Protein AF-A0A842HSE5-F1 (afdb_monomer_lite)

Organism: NCBI:txid2697024

Radius of gyration: 30.65 Å; chains: 1; bounding box: 33×28×119 Å

pLDDT: mean 85.4, std 16.94, range [44.62, 98.44]

Foldseek 3Di:
DDDDDPDPDPDDPPPPPPPDPPPDPDPPDQPLQALVSLVVVLVVLVVCCVVVVDPPVVSVVVNVVSVVSSVVNVVVVVVVVVVVVVVVVVVVD

Secondary structure (DSSP, 8-state):
------------------PPP----------TTSHHHHHHHHHHHHHHHHTTSS-HHHHHHHHHHHHHHHHHHHHHHHHHHHHHHHHHHHHH-

Sequence (93 aa):
MADKDTHETPQSPEWEVLGPEPTHPRRLRLPLSTALDVRRELARLYRSMRTGQTPPADGTKLAYVLNILRQTIETSDIEQRISALEVAQKAND

Structure (mmCIF, N/CA/C/O backbone):
data_AF-A0A842HSE5-F1
#
_entry.id   AF-A0A842HSE5-F1
#
loop_
_atom_site.group_PDB
_atom_site.id
_atom_site.type_symbol
_atom_site.label_atom_id
_atom_site.label_alt_id
_atom_site.label_comp_id
_atom_site.label_asym_id
_atom_site.label_entity_id
_atom_site.label_seq_id
_atom_site.pdbx_PDB_ins_code
_atom_site.Cartn_x
_atom_site.Cartn_y
_atom_site.Cartn_z
_atom_site.occupancy
_atom_site.B_iso_or_equiv
_atom_site.auth_seq_id
_atom_site.auth_comp_id
_atom_site.auth_asym_id
_atom_site.auth_atom_id
_atom_site.pdbx_PDB_model_num
ATOM 1 N N . MET A 1 1 ? -16.972 11.142 -86.516 1.00 44.62 1 MET A N 1
ATOM 2 C CA . MET A 1 1 ? -16.388 12.291 -85.795 1.00 44.62 1 MET A CA 1
ATOM 3 C C . MET A 1 1 ? -16.808 12.122 -84.341 1.00 44.62 1 MET A C 1
ATOM 5 O O . MET A 1 1 ? -18.004 12.010 -84.116 1.00 44.62 1 MET A O 1
ATOM 9 N N . ALA A 1 2 ? -15.840 11.920 -83.442 1.00 46.28 2 ALA A N 1
ATOM 10 C CA . ALA A 1 2 ? -15.997 11.512 -82.036 1.00 46.28 2 ALA A CA 1
ATOM 11 C C . ALA A 1 2 ? -16.885 12.487 -81.226 1.00 46.28 2 ALA A C 1
ATOM 13 O O . ALA A 1 2 ? -16.816 13.687 -81.466 1.00 46.28 2 ALA A O 1
ATOM 14 N N . ASP A 1 3 ? -17.862 12.022 -80.437 1.00 49.09 3 ASP A N 1
ATOM 15 C CA . ASP A 1 3 ? -17.746 11.446 -79.075 1.00 49.09 3 ASP A CA 1
ATOM 16 C C . ASP A 1 3 ? -17.138 12.435 -78.060 1.00 49.09 3 ASP A C 1
ATOM 18 O O . ASP A 1 3 ? -15.919 12.574 -77.985 1.00 49.09 3 ASP A O 1
ATOM 22 N N . LYS A 1 4 ? -17.978 13.121 -77.274 1.00 49.38 4 LYS A N 1
ATOM 23 C CA . LYS A 1 4 ? -18.337 12.746 -75.889 1.00 49.38 4 LYS A CA 1
ATOM 24 C C . LYS A 1 4 ? -18.745 13.962 -75.065 1.00 49.38 4 LYS A C 1
ATOM 26 O O . LYS A 1 4 ? -18.031 14.957 -74.996 1.00 49.38 4 LYS A O 1
ATOM 31 N N . ASP A 1 5 ? -19.890 13.801 -74.415 1.00 48.78 5 ASP A N 1
ATOM 32 C CA . ASP A 1 5 ? -20.436 14.652 -73.371 1.00 48.78 5 ASP A CA 1
ATOM 33 C C . ASP A 1 5 ? -19.383 15.048 -72.330 1.00 48.78 5 ASP A C 1
ATOM 35 O O . ASP A 1 5 ? -18.754 14.208 -71.678 1.00 48.78 5 ASP A O 1
ATOM 39 N N . THR A 1 6 ? -19.212 16.357 -72.163 1.00 57.03 6 THR A N 1
ATOM 40 C CA . THR A 1 6 ? -18.413 16.953 -71.096 1.00 57.03 6 THR A CA 1
ATOM 41 C C . THR A 1 6 ? -19.169 16.800 -69.779 1.00 57.03 6 THR A C 1
ATOM 43 O O . THR A 1 6 ? -19.988 17.640 -69.413 1.00 57.03 6 THR A O 1
ATOM 46 N N . HIS A 1 7 ? -18.912 15.713 -69.055 1.00 48.56 7 HIS A N 1
ATOM 47 C CA . HIS A 1 7 ? -19.297 15.607 -67.652 1.00 48.56 7 HIS A CA 1
ATOM 48 C C . HIS A 1 7 ? -18.261 16.341 -66.794 1.00 48.56 7 HIS A C 1
ATOM 50 O O . HIS A 1 7 ? -17.189 15.816 -66.497 1.00 48.56 7 HIS A O 1
ATOM 56 N N . GLU A 1 8 ? -18.579 17.572 -66.402 1.00 59.00 8 GLU A N 1
ATOM 57 C CA . GLU A 1 8 ? -17.847 18.285 -65.359 1.00 59.00 8 GLU A CA 1
ATOM 58 C C . GLU A 1 8 ? -18.268 17.708 -64.001 1.00 59.00 8 GLU A C 1
ATOM 60 O O . GLU A 1 8 ? -19.387 17.899 -63.524 1.00 59.00 8 GLU A O 1
ATOM 65 N N . THR A 1 9 ? -17.390 16.897 -63.416 1.00 57.59 9 THR A N 1
ATOM 66 C CA . THR A 1 9 ? -17.605 16.302 -62.093 1.00 57.59 9 THR A CA 1
ATOM 67 C C . THR A 1 9 ? -17.514 17.407 -61.033 1.00 57.59 9 THR A C 1
ATOM 69 O O . THR A 1 9 ? -16.482 18.081 -60.987 1.00 57.59 9 THR A O 1
ATOM 72 N N . PRO A 1 10 ? -18.508 17.598 -60.145 1.00 56.47 10 PRO A N 1
ATOM 73 C CA . PRO A 1 10 ? -18.345 18.498 -59.011 1.00 56.47 10 PRO A CA 1
ATOM 74 C C . PRO A 1 10 ? -17.253 17.926 -58.106 1.00 56.47 10 PRO A C 1
ATOM 76 O O . PRO A 1 10 ? -17.348 16.773 -57.680 1.00 56.47 10 PRO A O 1
ATOM 79 N N . GLN A 1 11 ? -16.204 18.704 -57.833 1.00 63.47 11 GLN A N 1
ATOM 80 C CA . GLN A 1 11 ? -15.196 18.325 -56.847 1.00 63.47 11 GLN A CA 1
ATOM 81 C C . GLN A 1 11 ? -15.900 18.145 -55.499 1.00 63.47 11 GLN A C 1
ATOM 83 O O . GLN A 1 11 ? -16.427 19.104 -54.936 1.00 63.47 11 GLN A O 1
ATOM 88 N N . SER A 1 12 ? -15.966 16.900 -55.019 1.00 60.31 12 SER A N 1
ATOM 89 C CA . SER A 1 12 ? -16.499 16.595 -53.694 1.00 60.31 12 SER A CA 1
ATOM 90 C C . SER A 1 12 ? -15.795 17.467 -52.656 1.00 60.31 12 SER A C 1
ATOM 92 O O . SER A 1 12 ? -14.564 17.564 -52.705 1.00 60.31 12 SER A O 1
ATOM 94 N N . PRO A 1 13 ? -16.534 18.087 -51.722 1.00 60.44 13 PRO A N 1
ATOM 95 C CA . PRO A 1 13 ? -15.917 18.903 -50.699 1.00 60.44 13 PRO A CA 1
ATOM 96 C C . PRO A 1 13 ? -15.002 18.021 -49.855 1.00 60.44 13 PRO A C 1
ATOM 98 O O . PRO A 1 13 ? -15.356 16.907 -49.461 1.00 60.44 13 PRO A O 1
ATOM 101 N N . GLU A 1 14 ? -13.807 18.55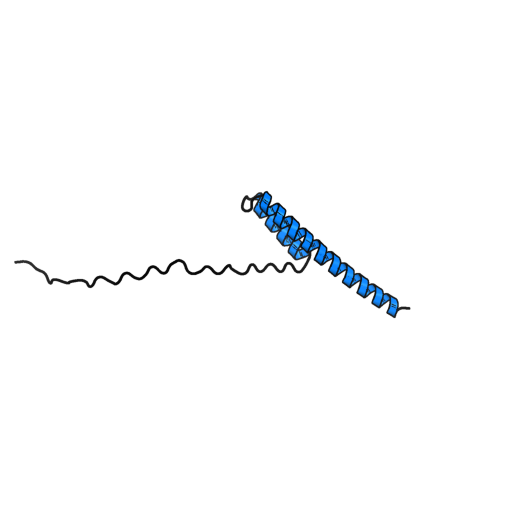1 -49.651 1.00 60.69 14 GLU A N 1
ATOM 102 C CA . GLU A 1 14 ? -12.770 18.120 -48.728 1.00 60.69 14 GLU A CA 1
ATOM 103 C C . GLU A 1 14 ? -13.430 17.780 -47.383 1.00 60.69 14 GLU A C 1
ATOM 105 O O . GLU A 1 14 ? -13.794 18.667 -46.614 1.00 60.69 14 GLU A O 1
ATOM 110 N N . TRP A 1 15 ? -13.727 16.500 -47.142 1.00 65.56 15 TRP A N 1
ATOM 111 C CA . TRP A 1 15 ? -14.386 16.070 -45.913 1.00 65.56 15 TRP A CA 1
ATOM 112 C C . TRP A 1 15 ? -13.402 16.292 -44.768 1.00 65.56 15 TRP A C 1
ATOM 114 O O . TRP A 1 15 ? -12.465 15.531 -44.564 1.00 65.56 15 TRP A O 1
ATOM 124 N N . GLU A 1 16 ? -13.598 17.405 -44.075 1.00 66.00 16 GLU A N 1
ATOM 125 C CA . GLU A 1 16 ? -12.820 17.889 -42.948 1.00 66.00 16 GLU A CA 1
ATOM 126 C C . GLU A 1 16 ? -12.294 16.735 -42.090 1.00 66.00 16 GLU A C 1
ATOM 128 O O . GLU A 1 16 ? -13.056 15.959 -41.506 1.00 66.00 16 GLU A O 1
ATOM 133 N N . VAL A 1 17 ? -10.966 16.586 -42.090 1.00 69.69 17 VAL A N 1
ATOM 134 C CA . VAL A 1 17 ? -10.263 15.569 -41.314 1.00 69.69 17 VAL A CA 1
ATOM 135 C C . VAL A 1 17 ? -10.540 15.879 -39.849 1.00 69.69 17 VAL A C 1
ATOM 137 O O . VAL A 1 17 ? -9.867 16.712 -39.244 1.00 69.69 17 VAL A O 1
ATOM 140 N N . LEU A 1 18 ? -11.564 15.235 -39.285 1.00 70.62 18 LEU A N 1
ATOM 141 C CA . LEU A 1 18 ? -11.830 15.261 -37.856 1.00 70.62 18 LEU A CA 1
ATOM 142 C C . LEU A 1 18 ? -10.545 14.791 -37.170 1.00 70.62 18 LEU A C 1
ATOM 144 O O . LEU A 1 18 ? -10.144 13.631 -37.300 1.00 70.62 18 LEU A O 1
ATOM 148 N N . GLY A 1 19 ? -9.860 15.726 -36.505 1.00 71.38 19 GLY A N 1
ATOM 149 C CA . GLY A 1 19 ? -8.687 15.429 -35.690 1.00 71.38 19 GLY A CA 1
ATOM 150 C C . GLY A 1 19 ? -8.999 14.297 -34.706 1.00 71.38 19 GLY A C 1
ATOM 151 O O . GLY A 1 19 ? -10.173 14.058 -34.411 1.00 71.38 19 GLY A O 1
ATOM 152 N N . PRO A 1 20 ? -7.978 13.574 -34.209 1.00 75.31 20 PRO A N 1
ATOM 153 C CA . PRO A 1 20 ? -8.204 12.410 -33.359 1.00 75.31 20 PRO A CA 1
ATOM 154 C C . PRO A 1 20 ? -9.167 12.778 -32.230 1.00 75.31 20 PRO A C 1
ATOM 156 O O . PRO A 1 20 ? -8.937 13.768 -31.529 1.00 75.31 20 PRO A O 1
ATOM 159 N N . GLU A 1 21 ? -10.252 12.010 -32.084 1.00 72.06 21 GLU A N 1
ATOM 160 C CA . GLU 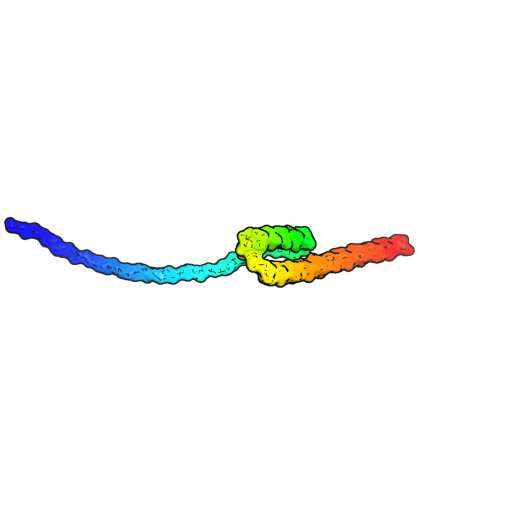A 1 21 ? -11.230 12.270 -31.032 1.00 72.06 21 GLU A CA 1
ATOM 161 C C . GLU A 1 21 ? -10.509 12.388 -29.684 1.00 72.06 21 GLU A C 1
ATOM 163 O O . GLU A 1 21 ? -9.585 11.602 -29.411 1.00 72.06 21 GLU A O 1
ATOM 168 N N . PRO A 1 22 ? -10.903 13.356 -28.831 1.00 70.38 22 PRO A N 1
ATOM 169 C CA . PRO A 1 22 ? -10.306 13.519 -27.519 1.00 70.38 22 PRO A CA 1
ATOM 170 C C . PRO A 1 22 ? -10.417 12.190 -26.778 1.00 70.38 22 PRO A C 1
ATOM 172 O O . PRO A 1 22 ? -11.491 11.765 -26.353 1.00 70.38 22 PRO A O 1
ATOM 175 N N . THR A 1 23 ? -9.285 11.499 -26.650 1.00 69.00 23 THR A N 1
ATOM 176 C CA . THR A 1 23 ? -9.247 10.200 -25.992 1.00 69.00 23 THR A CA 1
ATOM 177 C C . THR A 1 23 ? -9.386 10.469 -24.505 1.00 69.00 23 THR A C 1
ATOM 179 O O . THR A 1 23 ? -8.406 10.744 -23.812 1.00 69.00 23 THR A O 1
ATOM 182 N N . HIS A 1 24 ? -10.620 10.457 -24.004 1.00 70.00 24 HIS A N 1
ATOM 183 C CA . HIS A 1 24 ? -10.854 10.588 -22.576 1.00 70.00 24 HIS A CA 1
ATOM 184 C C . HIS A 1 24 ? -10.091 9.466 -21.865 1.00 70.00 24 HIS A C 1
ATOM 186 O O . HIS A 1 24 ? -10.278 8.292 -22.213 1.00 70.00 24 HIS A O 1
ATOM 192 N N . PRO A 1 25 ? -9.222 9.785 -20.886 1.00 67.25 25 PRO A N 1
ATOM 193 C CA . PRO A 1 25 ? -8.464 8.763 -20.192 1.00 67.25 25 PRO A CA 1
ATOM 194 C C . PRO A 1 25 ? -9.457 7.807 -19.542 1.00 67.25 25 PRO A C 1
ATOM 196 O O . PRO A 1 25 ? -10.276 8.189 -18.700 1.00 67.25 25 PRO A O 1
ATOM 199 N N . ARG A 1 26 ? -9.418 6.550 -19.988 1.00 66.75 26 ARG A N 1
ATOM 200 C CA . ARG A 1 26 ? -10.302 5.498 -19.497 1.00 66.75 26 ARG A CA 1
ATOM 201 C C . ARG A 1 26 ? -10.078 5.405 -17.987 1.00 66.75 26 ARG A C 1
ATOM 203 O O . ARG A 1 26 ? -8.965 5.111 -17.559 1.00 66.75 26 ARG A O 1
ATOM 210 N N . ARG A 1 27 ? -11.103 5.715 -17.176 1.00 70.12 27 ARG A N 1
ATOM 211 C CA . ARG A 1 27 ? -10.977 5.716 -15.708 1.00 70.12 27 ARG A CA 1
ATOM 212 C C . ARG A 1 27 ? -10.453 4.357 -15.259 1.00 70.12 27 ARG A C 1
ATOM 214 O O . ARG A 1 27 ? -11.151 3.349 -15.379 1.00 70.12 27 ARG A O 1
ATOM 221 N N . LEU A 1 28 ? -9.225 4.342 -14.756 1.00 67.38 28 LEU A N 1
ATOM 222 C CA . LEU A 1 28 ? -8.583 3.132 -14.279 1.00 67.38 28 LEU A CA 1
ATOM 223 C C . LEU A 1 28 ? -9.268 2.733 -12.964 1.00 67.38 28 LEU A C 1
ATOM 225 O O . LEU A 1 28 ? -9.031 3.324 -11.913 1.00 67.38 28 LEU A O 1
ATOM 229 N N . ARG A 1 29 ? -10.206 1.785 -13.033 1.00 71.88 29 ARG A N 1
ATOM 230 C CA . ARG A 1 29 ? -10.902 1.264 -11.852 1.00 71.88 29 ARG A CA 1
ATOM 231 C C 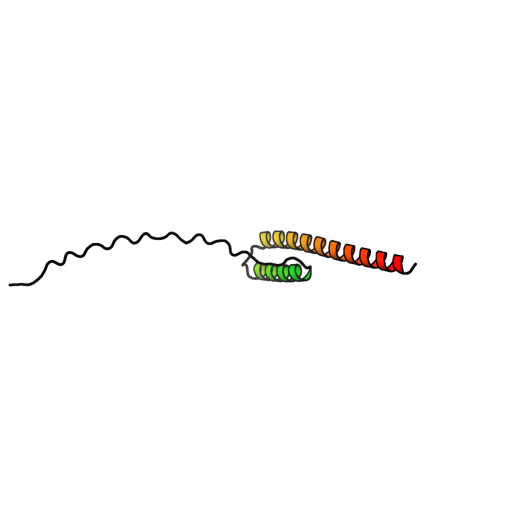. ARG A 1 29 ? -10.022 0.227 -11.167 1.00 71.88 29 ARG A C 1
ATOM 233 O O . ARG A 1 29 ? -10.143 -0.964 -11.437 1.00 71.88 29 ARG A O 1
ATOM 240 N N . LEU A 1 30 ? -9.146 0.692 -10.284 1.00 77.62 30 LEU A N 1
ATOM 241 C CA . LEU A 1 30 ? -8.492 -0.164 -9.302 1.00 77.62 30 LEU A CA 1
ATOM 242 C C . LEU A 1 30 ? -9.116 0.134 -7.947 1.00 77.62 30 LEU A C 1
ATOM 244 O O . LEU A 1 30 ? -8.823 1.184 -7.375 1.00 77.62 30 LEU A O 1
ATOM 248 N N . PRO A 1 31 ? -9.999 -0.738 -7.439 1.00 77.12 31 PRO A N 1
ATOM 249 C CA . PRO A 1 31 ? -10.502 -0.596 -6.086 1.00 77.12 31 PRO A CA 1
ATOM 250 C C . PRO A 1 31 ? -9.344 -0.913 -5.135 1.00 77.12 31 PRO A C 1
ATOM 252 O O . PRO A 1 31 ? -9.171 -2.047 -4.725 1.00 77.12 31 PRO A O 1
ATOM 255 N N . LEU A 1 32 ? -8.484 0.062 -4.834 1.00 93.69 32 LEU A N 1
ATOM 256 C CA . LEU A 1 32 ? -7.379 -0.069 -3.875 1.00 93.69 32 LEU A CA 1
ATOM 257 C C . LEU A 1 32 ? -7.901 0.062 -2.433 1.00 93.69 32 LEU A C 1
ATOM 259 O O . LEU A 1 32 ? -7.349 0.798 -1.623 1.00 93.69 32 LEU A O 1
ATOM 263 N N . SER A 1 33 ? -9.021 -0.603 -2.147 1.00 94.81 33 SER A N 1
ATOM 264 C CA . SER A 1 33 ? -9.765 -0.501 -0.889 1.00 94.81 33 SER A CA 1
ATOM 265 C C . SER A 1 33 ? -9.290 -1.484 0.171 1.00 94.81 33 SER A C 1
ATOM 267 O O . SER A 1 33 ? -9.522 -1.258 1.350 1.00 94.81 33 SER A O 1
ATOM 269 N N . THR A 1 34 ? -8.653 -2.585 -0.233 1.00 96.75 34 THR A N 1
ATOM 270 C CA . THR A 1 34 ? -8.183 -3.625 0.688 1.00 96.75 34 THR A CA 1
ATOM 271 C C . THR A 1 34 ? -6.700 -3.913 0.487 1.00 96.75 34 THR A C 1
ATOM 273 O O . THR A 1 34 ? -6.158 -3.734 -0.609 1.00 96.75 34 THR A O 1
ATOM 276 N N . ALA A 1 35 ? -6.039 -4.457 1.513 1.00 97.00 35 ALA A N 1
ATOM 277 C CA . ALA A 1 35 ? -4.657 -4.926 1.394 1.00 97.00 35 ALA A CA 1
ATOM 278 C C . ALA A 1 35 ? -4.502 -5.999 0.292 1.00 97.00 35 ALA A C 1
ATOM 280 O O . ALA A 1 35 ? -3.469 -6.072 -0.380 1.00 97.00 35 ALA A O 1
ATOM 281 N N . LEU A 1 36 ? -5.546 -6.803 0.047 1.00 96.19 36 LEU A N 1
ATOM 282 C CA . LEU A 1 36 ? -5.584 -7.785 -1.038 1.00 96.19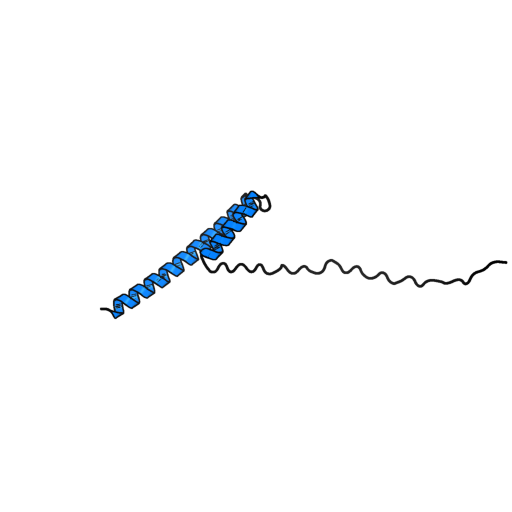 36 LEU A CA 1
ATOM 283 C C . LEU A 1 36 ? -5.546 -7.119 -2.419 1.00 96.19 36 LEU A C 1
ATOM 285 O O . LEU A 1 36 ? -4.860 -7.616 -3.319 1.00 96.19 36 LEU A O 1
ATOM 289 N N . ASP A 1 37 ? -6.259 -6.011 -2.594 1.00 96.69 37 ASP A N 1
ATOM 290 C CA . ASP A 1 37 ? -6.269 -5.273 -3.854 1.00 96.69 37 ASP A CA 1
ATOM 291 C C . ASP A 1 37 ? -4.929 -4.588 -4.108 1.00 96.69 37 ASP A C 1
ATOM 293 O O . ASP A 1 37 ? -4.374 -4.712 -5.201 1.00 96.69 37 ASP A O 1
ATOM 297 N N . VAL A 1 38 ? -4.337 -3.987 -3.072 1.00 97.50 38 VAL A N 1
ATOM 298 C CA . VAL A 1 38 ? -2.980 -3.431 -3.151 1.00 97.50 38 VAL A CA 1
ATOM 299 C C . VAL A 1 38 ? -1.957 -4.516 -3.497 1.00 97.50 38 VAL A C 1
ATOM 301 O O . VAL A 1 38 ? -1.110 -4.317 -4.3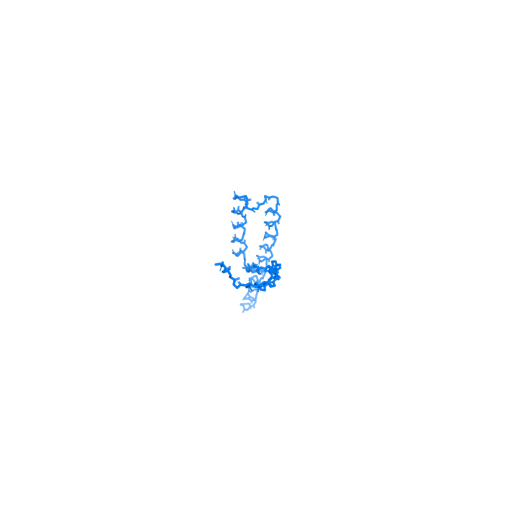67 1.00 97.50 38 VAL A O 1
ATOM 304 N N . ARG A 1 39 ? -2.062 -5.709 -2.894 1.00 96.62 39 ARG A N 1
ATOM 305 C CA . ARG A 1 39 ? -1.201 -6.857 -3.224 1.00 96.62 39 ARG A CA 1
ATOM 306 C C . ARG A 1 39 ? -1.316 -7.255 -4.695 1.00 96.62 39 ARG A C 1
ATOM 308 O O . ARG A 1 39 ? -0.304 -7.534 -5.339 1.00 96.62 39 ARG A O 1
ATOM 315 N N . ARG A 1 40 ? -2.540 -7.321 -5.232 1.00 96.75 40 ARG A N 1
ATOM 316 C CA . ARG A 1 40 ? -2.770 -7.633 -6.653 1.00 96.75 40 ARG A CA 1
ATOM 317 C C . ARG A 1 40 ? -2.101 -6.597 -7.543 1.00 96.75 40 ARG A C 1
ATOM 319 O O . ARG A 1 40 ? -1.486 -6.981 -8.535 1.00 96.75 40 ARG A O 1
ATOM 326 N N . GLU A 1 41 ? -2.190 -5.325 -7.175 1.00 96.81 41 GLU A N 1
ATOM 327 C CA . GLU A 1 41 ? -1.588 -4.256 -7.960 1.00 96.81 41 GLU A CA 1
ATOM 328 C C . GLU A 1 41 ? -0.063 -4.253 -7.899 1.00 96.81 41 GLU A C 1
ATOM 330 O O . GLU A 1 41 ? 0.585 -4.186 -8.940 1.00 96.81 41 GLU A O 1
ATOM 335 N N . LEU A 1 42 ? 0.529 -4.475 -6.724 1.00 97.50 42 LEU A N 1
ATOM 336 C CA . LEU A 1 42 ? 1.973 -4.686 -6.591 1.00 97.50 42 LEU A CA 1
ATOM 337 C C . LEU A 1 42 ? 2.465 -5.846 -7.470 1.00 97.50 42 LEU A C 1
ATOM 339 O O . LEU A 1 42 ? 3.500 -5.733 -8.126 1.00 97.50 42 LEU A O 1
ATOM 343 N N . ALA A 1 43 ? 1.712 -6.949 -7.545 1.00 97.75 43 ALA A N 1
ATOM 344 C CA . ALA A 1 43 ? 2.057 -8.071 -8.415 1.00 97.75 43 ALA A CA 1
ATOM 345 C C . ALA A 1 43 ? 1.964 -7.716 -9.911 1.00 97.75 43 ALA A C 1
ATOM 347 O O . ALA A 1 43 ? 2.793 -8.180 -10.699 1.00 97.75 43 ALA A O 1
ATOM 348 N N . ARG A 1 44 ? 0.977 -6.905 -10.324 1.00 96.56 44 ARG A N 1
ATOM 349 C CA . ARG A 1 44 ? 0.893 -6.396 -11.706 1.00 96.56 44 ARG A CA 1
ATOM 350 C C . ARG A 1 44 ? 2.077 -5.489 -12.023 1.00 96.56 44 ARG A C 1
ATOM 352 O O . ARG A 1 44 ? 2.741 -5.711 -13.032 1.00 96.56 44 ARG A O 1
ATOM 359 N N . LEU A 1 45 ? 2.379 -4.544 -11.136 1.00 97.19 45 LEU A N 1
ATOM 360 C CA . LEU A 1 45 ? 3.492 -3.612 -11.276 1.00 97.19 45 LEU A CA 1
ATOM 361 C C . LEU A 1 45 ? 4.833 -4.343 -11.390 1.00 97.19 45 LEU A C 1
ATOM 363 O O . LEU A 1 45 ? 5.606 -4.065 -12.302 1.00 97.19 45 LEU A O 1
ATOM 367 N N . TYR A 1 46 ? 5.073 -5.341 -10.537 1.00 97.56 46 TYR A N 1
ATOM 368 C CA . TYR A 1 46 ? 6.276 -6.170 -10.604 1.00 97.56 46 TYR A CA 1
ATOM 369 C C . TYR A 1 46 ? 6.443 -6.842 -11.975 1.00 97.56 46 TYR A C 1
ATOM 371 O O . TYR A 1 46 ? 7.520 -6.792 -12.571 1.00 97.56 46 TYR A O 1
ATOM 379 N N . ARG A 1 47 ? 5.373 -7.441 -12.515 1.00 98.00 47 ARG A N 1
ATOM 380 C CA . ARG A 1 47 ? 5.407 -8.057 -13.853 1.00 98.00 47 ARG A CA 1
ATOM 381 C C . ARG A 1 47 ? 5.633 -7.017 -14.952 1.00 98.00 47 ARG A C 1
ATOM 383 O O . ARG A 1 47 ? 6.406 -7.280 -15.871 1.00 98.00 47 ARG A O 1
ATOM 390 N N . SER A 1 48 ? 5.016 -5.841 -14.839 1.00 97.56 48 SER A N 1
ATOM 391 C CA . SER A 1 48 ? 5.216 -4.719 -15.768 1.00 97.56 48 SER A CA 1
ATOM 392 C C . SER A 1 48 ? 6.681 -4.267 -15.798 1.00 97.56 48 SER A C 1
ATOM 394 O O . SER A 1 48 ? 7.285 -4.139 -16.860 1.00 97.56 48 SER A O 1
ATOM 396 N N . MET A 1 49 ? 7.307 -4.133 -14.626 1.00 98.00 49 MET A N 1
ATOM 397 C CA . MET A 1 49 ? 8.733 -3.812 -14.516 1.00 98.00 49 MET A CA 1
ATOM 398 C C . MET A 1 49 ? 9.612 -4.924 -15.095 1.00 98.00 49 MET A C 1
ATOM 400 O O . MET A 1 49 ? 10.568 -4.651 -15.817 1.00 98.00 49 MET A O 1
ATOM 404 N N . ARG A 1 50 ? 9.286 -6.195 -14.820 1.00 97.75 50 ARG A N 1
ATOM 405 C CA . ARG A 1 50 ? 10.078 -7.342 -15.290 1.00 97.75 50 ARG A CA 1
ATOM 406 C C . ARG A 1 50 ? 10.020 -7.533 -16.806 1.00 97.75 50 ARG A C 1
ATOM 408 O O . ARG A 1 50 ? 10.981 -8.031 -17.383 1.00 97.75 50 ARG A O 1
ATOM 415 N N . THR A 1 51 ? 8.912 -7.147 -17.429 1.00 97.81 51 THR A N 1
ATOM 416 C CA . THR A 1 51 ? 8.715 -7.198 -18.887 1.00 97.81 51 THR A CA 1
ATOM 417 C C . THR A 1 51 ? 9.192 -5.933 -19.604 1.00 97.81 51 THR A C 1
ATOM 419 O O . THR A 1 51 ? 9.121 -5.872 -20.826 1.00 97.81 51 THR A O 1
ATOM 422 N N . GLY A 1 52 ? 9.690 -4.930 -18.869 1.00 97.00 52 GLY A N 1
ATOM 423 C CA . GLY A 1 52 ? 10.170 -3.667 -19.435 1.00 97.00 52 GLY A CA 1
ATOM 424 C C . GLY A 1 52 ? 9.062 -2.687 -19.836 1.00 97.00 52 GLY A C 1
ATOM 425 O O . GLY A 1 52 ? 9.364 -1.627 -20.371 1.00 97.00 52 GLY A O 1
ATOM 426 N N . GLN A 1 53 ? 7.793 -2.998 -19.549 1.00 97.12 53 GLN A N 1
ATOM 427 C CA . GLN A 1 53 ? 6.657 -2.098 -19.789 1.00 97.12 53 GLN A CA 1
ATOM 428 C C . GLN A 1 53 ? 6.676 -0.871 -18.867 1.00 97.12 53 GLN A C 1
ATOM 430 O O . GLN A 1 53 ? 6.119 0.172 -19.203 1.00 97.12 53 GLN A O 1
ATOM 435 N N . THR A 1 54 ? 7.315 -0.977 -17.699 1.00 97.00 54 THR A N 1
ATOM 436 C CA . THR A 1 54 ? 7.505 0.141 -16.768 1.00 97.00 54 THR A CA 1
ATOM 437 C C . THR A 1 54 ? 8.979 0.261 -16.384 1.00 97.00 54 THR A C 1
ATOM 439 O O . THR A 1 54 ? 9.561 -0.730 -15.934 1.00 97.00 54 THR A O 1
ATOM 442 N N . PRO A 1 55 ? 9.590 1.456 -16.493 1.00 97.75 55 PRO A N 1
ATOM 443 C CA . PRO A 1 55 ? 10.951 1.680 -16.023 1.00 97.75 55 PRO A CA 1
ATOM 444 C C . PRO A 1 55 ? 11.093 1.339 -14.530 1.00 97.75 55 PRO A C 1
ATOM 446 O O . PRO A 1 55 ? 10.241 1.744 -13.733 1.00 97.75 55 PRO A O 1
ATOM 449 N N . PRO A 1 56 ? 12.173 0.659 -14.100 1.00 96.00 56 PRO A N 1
ATOM 450 C CA . PRO A 1 56 ? 12.346 0.289 -12.696 1.00 96.00 56 PRO A CA 1
ATOM 451 C C . PRO A 1 56 ? 12.309 1.479 -11.726 1.00 96.00 56 PRO A C 1
ATOM 453 O O . PRO A 1 56 ? 11.764 1.369 -10.628 1.00 96.00 56 PRO A O 1
ATOM 456 N N . ALA A 1 57 ? 12.847 2.629 -12.141 1.00 96.88 57 ALA A N 1
ATOM 457 C CA . ALA A 1 57 ? 12.848 3.850 -11.340 1.00 96.88 57 ALA A CA 1
ATOM 458 C C . ALA A 1 57 ? 11.426 4.353 -11.042 1.00 96.88 57 ALA A C 1
ATOM 460 O O . ALA A 1 57 ? 11.122 4.704 -9.903 1.00 96.88 57 ALA A O 1
ATOM 461 N N . ASP A 1 58 ? 10.537 4.341 -12.035 1.00 97.50 58 ASP A N 1
ATOM 462 C CA . ASP A 1 58 ? 9.150 4.778 -11.859 1.00 97.50 58 ASP A CA 1
ATOM 463 C C . ASP A 1 58 ? 8.316 3.718 -11.147 1.00 97.50 58 ASP A C 1
ATOM 465 O O . ASP A 1 58 ? 7.547 4.036 -10.239 1.00 97.50 58 ASP A O 1
ATOM 469 N N . GLY A 1 59 ? 8.543 2.443 -11.469 1.00 97.81 59 GLY A N 1
ATOM 470 C CA . GLY A 1 59 ? 7.897 1.334 -10.779 1.00 97.81 59 GLY A CA 1
ATOM 471 C C . GLY A 1 59 ? 8.207 1.312 -9.281 1.00 97.81 59 GLY A C 1
ATOM 472 O O . GLY A 1 59 ? 7.319 1.073 -8.471 1.00 97.81 59 GLY A O 1
ATOM 473 N N . THR A 1 60 ? 9.429 1.661 -8.880 1.00 97.69 60 THR A N 1
ATOM 474 C CA . THR A 1 60 ? 9.800 1.722 -7.457 1.00 97.69 60 THR A CA 1
ATOM 475 C C . THR A 1 60 ? 9.053 2.840 -6.720 1.00 97.69 60 THR A C 1
ATOM 477 O O . THR A 1 60 ? 8.572 2.625 -5.608 1.00 97.69 60 THR A O 1
ATOM 480 N N . LYS A 1 61 ? 8.875 4.013 -7.347 1.00 98.25 61 LYS A N 1
ATOM 481 C CA . LYS A 1 61 ? 8.078 5.119 -6.780 1.00 98.25 61 LYS A CA 1
ATOM 482 C C . LYS A 1 61 ? 6.615 4.710 -6.596 1.00 98.25 61 LYS A C 1
ATOM 484 O O . LYS A 1 61 ? 6.031 4.961 -5.546 1.00 98.25 61 LYS A O 1
ATOM 489 N N . LEU A 1 62 ? 6.036 4.039 -7.592 1.00 97.62 62 LEU A N 1
ATOM 490 C CA . LEU A 1 62 ? 4.664 3.532 -7.515 1.00 97.62 62 LEU A CA 1
ATOM 491 C C . LEU A 1 62 ? 4.514 2.462 -6.428 1.00 97.62 62 LEU A C 1
ATOM 493 O O . LEU A 1 62 ? 3.565 2.508 -5.647 1.00 97.62 62 LEU A O 1
ATOM 497 N N . ALA A 1 63 ? 5.470 1.537 -6.326 1.00 97.94 63 ALA A N 1
ATOM 498 C CA . ALA A 1 63 ? 5.477 0.513 -5.286 1.00 97.94 63 ALA A CA 1
ATOM 499 C C . ALA A 1 63 ? 5.544 1.127 -3.880 1.00 97.94 63 ALA A C 1
ATOM 501 O O . ALA A 1 63 ? 4.867 0.648 -2.973 1.00 97.94 63 ALA A O 1
ATOM 502 N N . TYR A 1 64 ? 6.304 2.212 -3.704 1.00 98.44 64 TYR A N 1
ATOM 503 C CA . TYR A 1 64 ? 6.352 2.949 -2.443 1.00 98.44 64 TYR A CA 1
ATOM 504 C C . TYR A 1 64 ? 4.987 3.538 -2.061 1.00 98.44 64 TYR A C 1
ATOM 506 O O . TYR A 1 64 ? 4.526 3.331 -0.939 1.00 98.44 64 TYR A O 1
ATOM 514 N N . VAL A 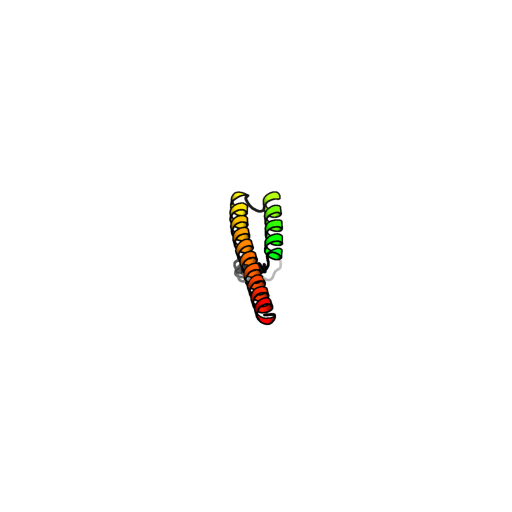1 65 ? 4.297 4.195 -2.999 1.00 97.81 65 VAL A N 1
ATOM 515 C CA . VAL A 1 65 ? 2.947 4.738 -2.761 1.00 97.81 65 VAL A CA 1
ATOM 516 C C . VAL A 1 65 ? 1.955 3.623 -2.419 1.00 97.81 65 VAL A C 1
ATOM 518 O O . VAL A 1 65 ? 1.205 3.741 -1.451 1.00 97.81 65 VAL A O 1
ATOM 521 N N . LEU A 1 66 ? 1.985 2.510 -3.159 1.00 97.69 66 LEU A N 1
ATOM 522 C CA . LEU A 1 66 ? 1.160 1.334 -2.861 1.00 97.69 66 LEU A CA 1
ATOM 523 C C . LEU A 1 66 ? 1.463 0.770 -1.467 1.00 97.69 66 LEU A C 1
ATOM 525 O O . LEU A 1 66 ? 0.548 0.376 -0.751 1.00 97.69 66 LEU A O 1
ATOM 529 N N . ASN A 1 67 ? 2.729 0.761 -1.049 1.00 98.12 67 ASN A N 1
ATOM 530 C CA . ASN A 1 67 ? 3.113 0.293 0.277 1.00 98.12 67 ASN A CA 1
ATOM 531 C C . ASN A 1 67 ? 2.609 1.212 1.401 1.00 98.12 67 ASN A C 1
ATOM 533 O O . ASN A 1 67 ? 2.170 0.703 2.430 1.00 98.12 67 ASN A O 1
ATOM 537 N N . ILE A 1 68 ? 2.625 2.537 1.213 1.00 98.38 68 ILE A N 1
ATOM 538 C CA . ILE A 1 68 ? 1.996 3.475 2.160 1.00 98.38 68 ILE A CA 1
ATOM 539 C C . ILE A 1 68 ? 0.500 3.180 2.261 1.00 98.38 68 ILE A C 1
ATOM 541 O O . ILE A 1 68 ? -0.024 3.030 3.360 1.00 98.38 68 ILE A O 1
ATOM 545 N N . LEU A 1 69 ? -0.176 3.029 1.120 1.00 98.00 69 LEU A N 1
ATOM 546 C CA . LEU A 1 69 ? -1.608 2.750 1.100 1.00 98.00 69 LEU A CA 1
ATOM 547 C C . LEU A 1 69 ? -1.946 1.438 1.820 1.00 98.00 69 LEU A C 1
ATOM 549 O O . LEU A 1 69 ? -2.887 1.395 2.609 1.00 98.00 69 LEU A O 1
ATOM 553 N N . ARG A 1 70 ? -1.147 0.385 1.604 1.00 98.06 70 ARG A N 1
ATOM 554 C CA . ARG A 1 70 ? -1.271 -0.875 2.346 1.00 98.06 70 ARG A CA 1
ATOM 555 C C . ARG A 1 70 ? -1.180 -0.646 3.854 1.00 98.06 70 ARG A C 1
ATOM 557 O O . ARG A 1 70 ? -2.021 -1.167 4.574 1.00 98.06 70 ARG A O 1
ATOM 564 N N . GLN A 1 71 ? -0.187 0.114 4.317 1.00 98.25 71 GLN A N 1
ATOM 565 C CA . GLN A 1 71 ? -0.013 0.396 5.745 1.00 98.25 71 GLN A CA 1
ATOM 566 C C . GLN A 1 71 ? -1.219 1.142 6.318 1.00 98.25 71 GLN A C 1
ATOM 568 O O . GLN A 1 71 ? -1.717 0.756 7.364 1.00 98.25 71 GLN A O 1
ATOM 573 N N . THR A 1 72 ? -1.736 2.159 5.624 1.00 98.31 72 THR A N 1
ATOM 574 C CA . THR A 1 72 ? -2.921 2.900 6.081 1.00 98.31 72 THR A CA 1
ATOM 575 C C . THR A 1 72 ? -4.153 2.001 6.206 1.00 98.31 72 THR A C 1
ATOM 577 O O . THR A 1 72 ? -4.867 2.092 7.202 1.00 98.31 72 THR A O 1
ATOM 580 N N . ILE A 1 73 ? -4.385 1.120 5.227 1.00 97.94 73 ILE A N 1
ATOM 581 C CA . ILE A 1 73 ? -5.491 0.152 5.268 1.00 97.94 73 ILE A CA 1
ATOM 582 C C . ILE A 1 73 ? -5.318 -0.798 6.456 1.00 97.94 73 ILE A C 1
ATOM 584 O O . ILE A 1 73 ? -6.231 -0.949 7.258 1.00 97.94 73 ILE A O 1
ATOM 588 N N . GLU A 1 74 ? -4.136 -1.402 6.598 1.00 98.06 74 GLU A N 1
ATOM 589 C CA . GLU A 1 74 ? -3.862 -2.360 7.672 1.00 98.06 74 GLU A CA 1
ATOM 590 C C . GLU A 1 74 ? -3.988 -1.721 9.057 1.00 98.06 74 GLU A C 1
ATOM 592 O O . GLU A 1 74 ? -4.593 -2.320 9.943 1.00 98.06 74 GLU A O 1
ATOM 597 N N . THR A 1 75 ? -3.481 -0.500 9.240 1.00 98.44 75 THR A N 1
ATOM 598 C CA . THR A 1 75 ? -3.637 0.248 10.491 1.00 98.44 75 THR A CA 1
ATOM 599 C C . THR A 1 75 ? -5.111 0.492 10.801 1.00 98.44 75 THR A C 1
ATOM 601 O O . THR A 1 75 ? -5.547 0.188 11.908 1.00 98.44 75 THR A O 1
ATOM 604 N N . SER A 1 76 ? -5.901 0.958 9.828 1.00 98.12 76 SER A N 1
ATOM 605 C CA . SER A 1 76 ? -7.329 1.217 10.045 1.00 98.12 76 SER A CA 1
ATOM 606 C C . SER A 1 76 ? -8.114 -0.058 10.371 1.00 98.12 76 SER A C 1
ATOM 608 O O . SER A 1 76 ? -8.935 -0.061 11.288 1.00 98.12 76 SER A O 1
ATOM 610 N N . ASP A 1 77 ? -7.837 -1.160 9.670 1.00 97.94 77 ASP A N 1
ATOM 611 C CA . ASP A 1 77 ? -8.471 -2.456 9.930 1.00 97.94 77 ASP A CA 1
ATOM 612 C C . ASP A 1 77 ? -8.135 -2.968 11.341 1.00 97.94 77 ASP A C 1
ATOM 614 O O . ASP A 1 77 ? -8.989 -3.532 12.031 1.00 97.94 77 ASP A O 1
ATOM 618 N N . ILE A 1 78 ? -6.889 -2.779 11.787 1.00 98.25 78 ILE A N 1
ATOM 619 C CA . ILE A 1 78 ? -6.448 -3.159 13.133 1.00 98.25 78 ILE A CA 1
ATOM 620 C C . ILE A 1 78 ? -7.140 -2.295 14.190 1.00 98.25 78 ILE A C 1
ATOM 622 O O . ILE A 1 78 ? -7.685 -2.852 15.140 1.00 98.25 78 ILE A O 1
ATOM 626 N N . GLU A 1 79 ? -7.177 -0.973 14.018 1.00 98.38 79 GLU A N 1
ATOM 627 C CA . GLU A 1 79 ? -7.856 -0.049 14.937 1.00 98.38 79 GLU A CA 1
ATOM 628 C C . GLU A 1 79 ? -9.342 -0.397 15.098 1.00 98.38 79 GLU A C 1
ATOM 630 O O . GLU A 1 79 ? -9.841 -0.493 16.221 1.00 98.38 79 GLU A O 1
ATOM 635 N N . GLN A 1 80 ? -10.040 -0.677 13.993 1.00 98.25 80 GLN A N 1
ATOM 636 C CA . GLN A 1 80 ? -11.445 -1.093 14.023 1.00 98.25 80 GLN A CA 1
ATOM 637 C C . GLN A 1 80 ? -11.641 -2.402 14.794 1.00 98.25 80 GLN A C 1
ATOM 639 O O . GLN A 1 80 ? -12.557 -2.523 15.610 1.00 98.25 80 GLN A O 1
ATOM 644 N N . ARG A 1 81 ? -10.770 -3.391 14.564 1.00 97.88 81 ARG A N 1
ATOM 645 C CA . ARG A 1 81 ? -10.839 -4.686 15.254 1.00 97.88 81 ARG A CA 1
ATOM 646 C C . ARG A 1 81 ? -10.537 -4.559 16.743 1.00 97.88 81 ARG A C 1
ATOM 648 O O . ARG A 1 81 ? -11.219 -5.199 17.537 1.00 97.88 81 ARG A O 1
ATOM 655 N N . ILE A 1 82 ? -9.549 -3.748 17.120 1.00 98.38 82 ILE A N 1
ATOM 656 C CA . ILE A 1 82 ? -9.227 -3.466 18.525 1.00 98.38 82 ILE A CA 1
ATOM 657 C C . ILE A 1 82 ? -10.424 -2.801 19.202 1.00 98.38 82 ILE A C 1
ATOM 659 O O . ILE A 1 82 ? -10.887 -3.296 20.224 1.00 98.38 82 ILE A O 1
ATOM 663 N N . SER A 1 83 ? -10.993 -1.759 18.591 1.00 97.88 83 SER A N 1
ATOM 664 C CA . SER A 1 83 ? -12.163 -1.066 19.139 1.00 97.88 83 SER A CA 1
ATOM 665 C C . SER A 1 83 ? -13.350 -2.012 19.356 1.00 97.88 83 SER A C 1
ATOM 667 O O . SER A 1 83 ? -13.980 -1.989 20.414 1.00 97.88 83 SER A O 1
ATOM 669 N N . ALA A 1 84 ? -13.623 -2.907 18.401 1.00 97.31 84 ALA A N 1
ATOM 670 C CA . ALA A 1 84 ? -14.678 -3.909 18.541 1.00 97.31 84 ALA A CA 1
ATOM 671 C C . ALA A 1 84 ? -14.423 -4.879 19.712 1.00 97.31 84 ALA A C 1
ATOM 673 O O . ALA A 1 84 ? -15.358 -5.230 20.434 1.00 97.31 84 ALA A O 1
ATOM 674 N N . LEU A 1 85 ? -13.169 -5.293 19.922 1.00 97.75 85 LEU A N 1
ATOM 675 C CA . LEU A 1 85 ? -12.787 -6.152 21.044 1.00 97.75 85 LEU A CA 1
ATOM 676 C C . LEU A 1 85 ? -12.923 -5.433 22.391 1.00 97.75 85 LEU A C 1
ATOM 678 O O . LEU A 1 85 ? -13.455 -6.017 23.330 1.00 97.75 85 LEU A O 1
ATOM 682 N N . GLU A 1 86 ? -12.509 -4.169 22.484 1.00 97.19 86 GLU A N 1
ATOM 683 C CA . GLU A 1 86 ? -12.642 -3.364 23.706 1.00 97.19 86 GLU A CA 1
ATOM 684 C C . GLU A 1 86 ? -14.110 -3.148 24.099 1.00 97.19 86 GLU A C 1
ATOM 686 O O . GLU A 1 86 ? -14.456 -3.197 25.279 1.00 97.19 86 GLU A O 1
ATOM 691 N N . VAL A 1 87 ? -14.993 -2.937 23.116 1.00 96.62 87 VAL A N 1
ATOM 692 C CA . VAL A 1 87 ? -16.444 -2.849 23.348 1.00 96.62 87 VAL A CA 1
ATOM 693 C C . VAL A 1 87 ? -16.997 -4.183 23.846 1.00 96.62 87 VAL A C 1
ATOM 695 O O . VAL A 1 87 ? -17.766 -4.200 24.806 1.00 96.62 87 VAL A O 1
ATOM 698 N N . ALA A 1 88 ? -16.593 -5.297 23.231 1.00 94.75 88 ALA A N 1
ATOM 699 C CA . ALA A 1 88 ? -17.032 -6.627 23.645 1.00 94.75 88 ALA A CA 1
ATOM 700 C C . ALA A 1 88 ? -16.558 -6.988 25.063 1.00 94.75 88 ALA A C 1
ATOM 702 O O . ALA A 1 88 ? -17.312 -7.603 25.811 1.00 94.75 88 ALA A O 1
ATOM 703 N N . GLN A 1 89 ? -15.345 -6.584 25.453 1.00 95.50 89 GLN A N 1
ATOM 704 C CA . GLN A 1 89 ? -14.851 -6.784 26.819 1.00 95.50 89 GLN A CA 1
ATOM 705 C C . GLN A 1 89 ? -15.658 -5.980 27.839 1.00 95.50 89 GLN A C 1
ATOM 707 O O . GLN A 1 89 ? -16.142 -6.562 28.800 1.00 95.50 89 GLN A O 1
ATOM 712 N N . LYS A 1 90 ? -15.899 -4.686 27.587 1.00 92.94 90 LYS A N 1
ATOM 713 C CA . LYS A 1 90 ? -16.711 -3.840 28.481 1.00 92.94 90 LYS A CA 1
ATOM 714 C C . LYS A 1 90 ? -18.143 -4.337 28.672 1.00 92.94 90 LYS A C 1
ATOM 716 O O . LYS A 1 90 ? -18.762 -3.995 29.666 1.00 92.94 90 LYS A O 1
ATOM 721 N N . ALA A 1 91 ? -18.695 -5.069 27.705 1.00 88.56 91 ALA A N 1
ATOM 722 C CA . ALA A 1 91 ? -20.032 -5.649 27.818 1.00 88.56 91 ALA A CA 1
ATOM 723 C C . ALA A 1 91 ? -20.073 -6.925 28.681 1.00 88.56 91 ALA A C 1
ATOM 725 O O . ALA A 1 91 ? -21.156 -7.332 29.095 1.00 88.56 91 ALA A O 1
ATOM 726 N N . ASN A 1 92 ? -18.921 -7.563 28.911 1.00 83.31 92 ASN A N 1
ATOM 727 C CA . ASN A 1 92 ? -18.790 -8.787 29.702 1.00 83.31 92 ASN A CA 1
ATOM 728 C C . ASN A 1 92 ? -18.349 -8.536 31.158 1.00 83.31 92 ASN A C 1
ATOM 730 O O . ASN A 1 92 ? -18.376 -9.487 31.942 1.00 83.31 92 ASN A O 1
ATOM 734 N N . ASP A 1 93 ? -17.942 -7.307 31.487 1.00 69.12 93 ASP A N 1
ATOM 735 C CA . ASP A 1 93 ? -17.598 -6.837 32.838 1.00 69.12 93 ASP A CA 1
ATOM 736 C C . ASP A 1 93 ? -18.816 -6.189 33.527 1.00 69.12 93 ASP A C 1
ATOM 738 O O . ASP A 1 93 ? -18.975 -6.386 34.755 1.00 69.12 93 ASP A O 1
#